Protein 1GUU (pdb70)

Sequence (50 aa):
KTRWTREEDEKLKKLVEQNGTDDWKVIANYLPNRTDVQCQHRWQKVLNPE

GO terms:
  GO:0000978 RNA polymerase II cis-regulatory region sequence-specific DNA binding (F, IDA)
  GO:0001228 DNA-binding transcription activator activity, RNA polymerase II-specific (F, IDA)
  GO:0045944 positive regulation of transcription by RNA polymerase II (P, IDA)
  GO:0071987 WD40-repeat domain binding (F, IDA)
  GO:0005634 nucleus (C, IDA)
  GO:0005829 cytosol (C, IDA)
  GO:0003677 DNA binding (F, IDA)
  GO:0003700 DNA-binding transcription factor activity (F, IDA)
  GO:1990830 cellular response to leukemia inhibitory factor (P, IEP)
  GO:0006355 regulation of DNA-templated transcription (P, IDA)
  GO:0071354 cellular response to interleukin-6 (P, IDA)
  GO:0045944 positive regulation of transcription by RNA polymerase II (P, IGI)
  GO:0001701 in utero embryonic development (P, IMP)
  GO:0003700 DNA-binding transcription factor activity (F, IMP)
  GO:0010468 regulation of gene expression (P, IMP)
  GO:0017145 stem cell division (P, IMP)
  GO:0030099 myeloid cell differentiation (P, IMP)
  GO:0030183 B cell differentiation (P, IMP)
  GO:0048536 spleen development (P, IMP)
  GO:0048538 thymus development (P, IMP)

Solvent-accessible surface area: 4092 Å² total; per-residue (Å²): 250,73,191,48,57,201,114,30,15,77,93,0,93,117,25,10,143,147,82,32,53,152,71,35,141,59,0,13,110,129,3,105,137,16,75,37,80,68,0,62,91,60,60,92,88,42,106,110,115,182

Radius of gyration: 9.76 Å; Cα contacts (8 Å, |Δi|>4): 33; chains: 1; bounding box: 19×18×24 Å

B-factor: mean 22.94, std 11.64, range [7.29, 65.63]

Nearest PDB structures (foldseek):
  1guu-assembly1_A  TM=1.020E+00  e=3.633E-08  Mus musculus
  1gvd-assembly1_A  TM=8.796E-01  e=1.499E-03  Mus musculus
  3zqc-assembly3_G  TM=8.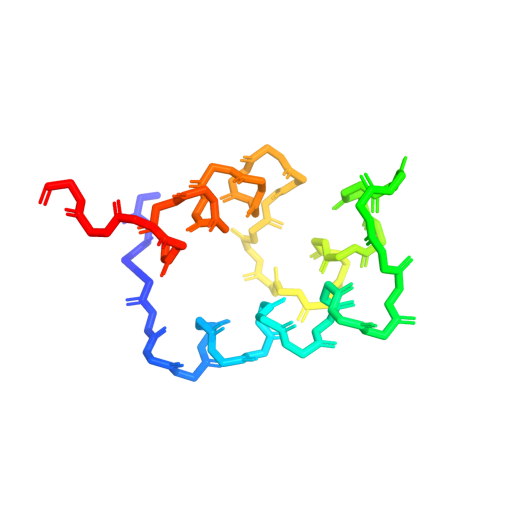446E-01  e=1.814E-03  Trichomonas vaginalis
  7dvq-assembly1_L  TM=9.135E-01  e=1.011E-02  Homo sapiens
  8ch6-assembly1_P  TM=9.066E-01  e=1.148E-02  Homo sapiens

InterPro domains:
  IPR001005 SANT/Myb domain [PF00249] (40-86)
  IPR001005 SANT/Myb domain [PF00249] (92-138)
  IPR001005 SANT/Myb domain [PF00249] (144-187)
  IPR001005 SANT/Myb domain [PS50090] (35-86)
  IPR001005 SANT/Myb domain [PS50090] (87-138)
  IPR001005 SANT/Myb domain [PS50090] (139-189)
  IPR001005 SANT/Myb domain [SM00717] (39-88)
  IPR001005 SANT/Myb domain [SM00717] (91-140)
  IPR001005 SANT/Myb domain [SM00717] (143-191)
  IPR001005 SANT/Myb domain [cd00167] (42-86)
  IPR001005 SANT/Myb domain [cd00167] (94-138)
  IPR001005 SANT/Myb domain [cd00167] (146-186)
  IPR009057 Homedomain-like superfamily [SSF46689] (42-96)
  IPR009057 Homedomain-like superfamily [SSF46689] (89-185)
  IPR012642 Transcription regulator Wos2-domain [PF07988] (268-313)
  IPR015395 C-myb, C-terminal [PF09316] (398-552)
  IPR017930 Myb domain [PS51294] (35-86)
  IPR017930 Myb domain [PS51294] (87-142)
  IPR017930 Myb domain [PS51294] (143-193)
  IPR050560 Transcription factors Myb-like [PTHR45614] (92-251)

Structure (mmCIF, N/CA/C/O backbone):
data_1GUU
#
_entry.id   1GUU
#
_cell.length_a   26.273
_cell.length_b   35.303
_cell.length_c   24.039
_cell.angle_alpha   90.00
_cell.angle_beta   93.37
_cell.angle_gamma   90.00
#
_symmetry.space_group_name_H-M   'P 1 21 1'
#
loop_
_entity.id
_entity.type
_entity.pdbx_description
1 polymer 'MYB PROTO-ONCOGENE PROTEIN'
2 non-polymer 'SODIUM ION'
3 water water
#
loop_
_atom_site.group_PDB
_atom_site.id
_atom_site.type_symbol
_atom_site.label_atom_id
_atom_site.label_alt_id
_atom_site.label_comp_id
_atom_site.label_asym_id
_atom_site.label_entity_id
_atom_site.label_seq_id
_atom_site.pdbx_PDB_ins_code
_atom_site.Cartn_x
_atom_site.Cartn_y
_atom_site.Cartn_z
_atom_site.occupancy
_atom_site.B_iso_or_equiv
_atom_site.auth_seq_id
_atom_site.auth_comp_id
_atom_site.auth_asym_id
_atom_site.auth_atom_id
_atom_site.pdbx_PDB_model_num
ATOM 1 N N . LYS A 1 3 ? 27.714 15.214 24.449 1.00 39.95 40 LYS A N 1
ATOM 2 C CA . LYS A 1 3 ? 26.660 15.118 25.498 1.00 38.21 40 LYS A CA 1
ATOM 3 C C . LYS A 1 3 ? 25.694 16.291 25.431 1.00 35.33 40 LYS A C 1
ATOM 4 O O . LYS A 1 3 ? 25.144 16.719 26.447 1.00 35.94 40 LYS A O 1
ATOM 10 N N . THR A 1 4 ? 25.489 16.808 24.224 1.00 30.87 41 THR A N 1
ATOM 11 C CA . THR A 1 4 ? 24.588 17.932 24.022 1.00 27.01 41 THR A CA 1
ATOM 12 C C . THR A 1 4 ? 23.166 17.429 23.797 1.00 22.93 41 THR A C 1
ATOM 13 O O . THR A 1 4 ? 22.933 16.511 23.013 1.00 22.90 41 THR A O 1
ATOM 17 N N . ARG A 1 5 ? 22.216 18.025 24.507 1.00 19.46 42 ARG A N 1
ATOM 18 C CA . ARG A 1 5 ? 20.821 17.628 24.386 1.00 17.28 42 ARG A CA 1
ATOM 19 C C . ARG A 1 5 ? 20.268 18.083 23.042 1.00 16.87 42 ARG A C 1
ATOM 20 O O . ARG A 1 5 ? 20.773 19.038 22.447 1.00 15.18 42 ARG A O 1
ATOM 28 N N . TRP A 1 6 ? 19.235 17.394 22.566 1.00 15.84 43 TRP A N 1
ATOM 29 C CA . TRP A 1 6 ? 18.616 17.741 21.290 1.00 17.75 43 TRP A CA 1
ATOM 30 C C . TRP A 1 6 ? 17.529 18.790 21.459 1.00 19.34 43 TRP A C 1
ATOM 31 O O . TRP A 1 6 ? 16.704 18.701 22.371 1.00 21.08 43 TRP A O 1
ATOM 42 N N . THR A 1 7 ? 17.531 19.782 20.572 1.00 18.32 44 THR A N 1
ATOM 43 C CA . THR A 1 7 ? 16.538 20.850 20.612 1.00 19.12 44 THR A CA 1
ATOM 44 C C . THR A 1 7 ? 15.418 20.535 19.626 1.00 19.72 44 THR A C 1
ATOM 45 O O . THR A 1 7 ? 15.566 19.673 18.761 1.00 16.15 44 THR A O 1
ATOM 49 N N . ARG A 1 8 ? 14.297 21.234 19.758 1.00 20.13 45 ARG A N 1
ATOM 50 C CA . ARG A 1 8 ? 13.164 21.011 18.871 1.00 22.95 45 ARG A CA 1
ATOM 51 C C . ARG A 1 8 ? 13.540 21.416 17.450 1.00 23.61 45 ARG A C 1
ATOM 52 O O . ARG A 1 8 ? 13.135 20.774 16.481 1.00 22.69 45 ARG A O 1
ATOM 60 N N . GLU A 1 9 ? 14.326 22.480 17.332 1.00 22.05 46 GLU A N 1
ATOM 61 C CA . GLU A 1 9 ? 14.758 22.958 16.027 1.00 22.59 46 GLU A CA 1
ATOM 62 C C . GLU A 1 9 ? 15.624 21.904 15.348 1.00 19.97 46 GLU A C 1
ATOM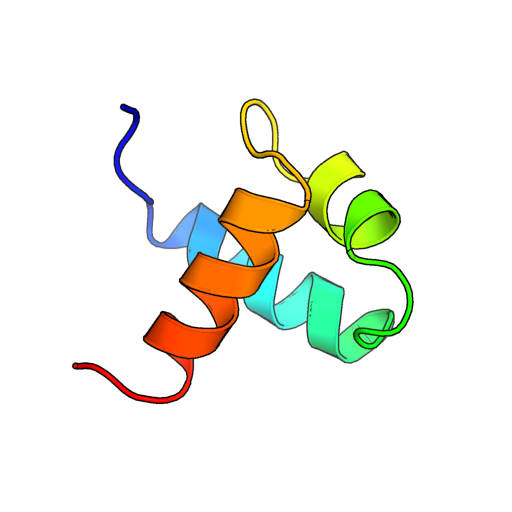 63 O O . GLU A 1 9 ? 15.514 21.684 14.140 1.00 17.59 46 GLU A O 1
ATOM 69 N N . GLU A 1 10 ? 16.484 21.248 16.124 1.00 17.56 47 GLU A N 1
ATOM 70 C CA . GLU A 1 10 ? 17.338 20.202 15.572 1.00 15.61 47 GLU A CA 1
ATOM 71 C C . GLU A 1 10 ? 16.495 19.024 15.100 1.00 16.05 47 GLU A C 1
ATOM 72 O O . GLU A 1 10 ? 16.738 18.468 14.033 1.00 14.84 47 GLU A O 1
ATOM 78 N N . ASP A 1 11 ? 15.507 18.641 15.901 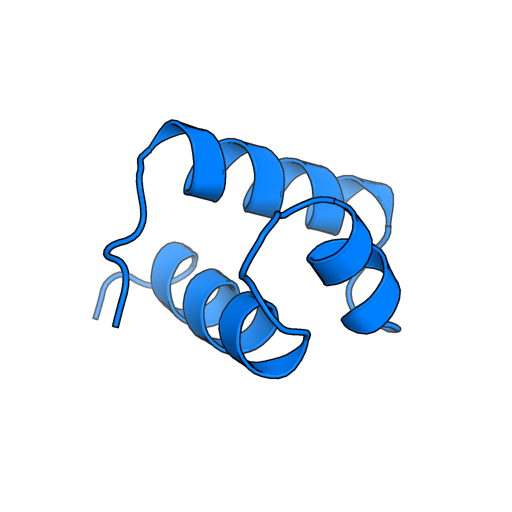1.00 14.02 48 ASP A N 1
ATOM 79 C CA . ASP A 1 11 ? 14.646 17.525 15.531 1.00 15.05 48 ASP A CA 1
ATOM 80 C C . ASP A 1 11 ? 13.903 17.820 14.239 1.00 13.23 48 ASP A C 1
ATOM 81 O O . ASP A 1 11 ? 13.755 16.948 13.388 1.00 15.93 48 ASP A O 1
ATOM 86 N N . GLU A 1 12 ? 13.430 19.053 14.094 1.00 15.03 49 GLU A N 1
ATOM 87 C CA . GLU A 1 12 ? 12.698 19.432 12.893 1.00 16.75 49 GLU A CA 1
ATOM 88 C C . GLU A 1 12 ? 13.624 19.408 11.681 1.00 18.46 49 GLU A C 1
ATOM 89 O O . GLU A 1 12 ? 13.258 18.891 10.624 1.00 16.78 49 GLU A O 1
ATOM 95 N N . LYS A 1 13 ? 14.821 19.970 11.831 1.00 16.28 50 LYS A N 1
ATOM 96 C CA . LYS A 1 13 ? 15.784 19.972 10.736 1.00 16.94 50 LYS A CA 1
ATO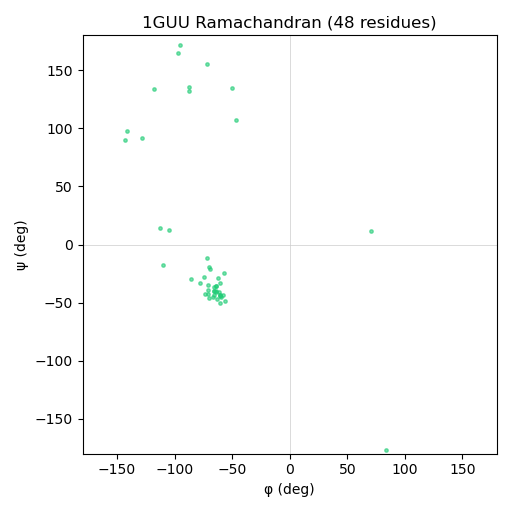M 97 C C . LYS A 1 13 ? 16.089 18.529 10.358 1.00 16.12 50 LYS A C 1
ATOM 98 O O . LYS A 1 13 ? 16.132 18.183 9.182 1.00 17.32 50 LYS A O 1
ATOM 104 N N . LEU A 1 14 ? 16.305 17.692 11.368 1.00 14.16 51 LEU A N 1
ATOM 105 C CA . LEU A 1 14 ? 16.611 16.282 11.144 1.00 12.64 51 LEU A CA 1
ATO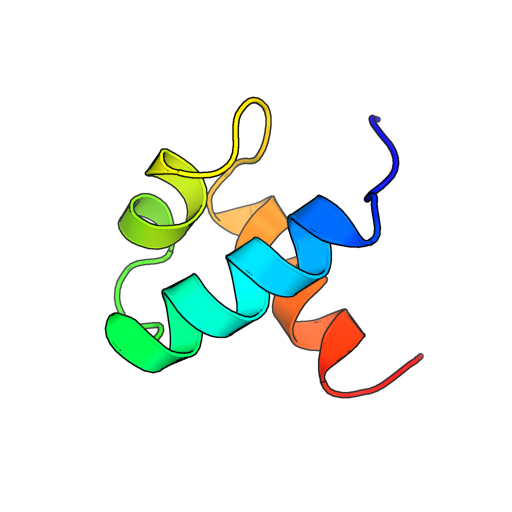M 106 C C . LEU A 1 14 ? 15.534 15.596 10.313 1.00 13.69 51 LEU A C 1
ATOM 107 O O . LEU A 1 14 ? 15.831 14.901 9.338 1.00 15.29 51 LEU A O 1
ATOM 112 N N . LYS A 1 15 ? 14.279 15.795 10.699 1.00 15.34 52 LYS A N 1
ATOM 113 C CA . LYS A 1 15 ? 13.158 15.187 9.989 1.00 15.80 52 LYS A CA 1
ATOM 114 C C . LYS A 1 15 ? 13.069 15.627 8.529 1.00 14.68 52 LYS A C 1
ATOM 115 O O . LYS A 1 15 ? 12.837 14.804 7.643 1.00 15.46 52 LYS A O 1
ATOM 121 N N . LYS A 1 16 ? 13.251 16.922 8.280 1.00 14.48 53 LYS A N 1
ATOM 122 C CA . LYS A 1 16 ? 13.175 17.451 6.922 1.00 16.92 53 LYS A CA 1
ATOM 123 C C . LYS A 1 16 ? 14.364 17.026 6.080 1.00 15.63 53 LYS A C 1
ATOM 124 O O . LYS A 1 16 ? 14.231 16.799 4.879 1.00 17.35 53 LYS A O 1
ATOM 130 N N . LEU A 1 17 ? 15.529 16.922 6.708 1.00 14.87 54 LEU A N 1
ATOM 131 C CA . LEU A 1 17 ? 16.726 16.497 5.996 1.00 13.58 54 LEU A CA 1
ATOM 132 C C . LEU A 1 17 ? 16.547 15.060 5.513 1.00 14.28 54 LEU A C 1
ATOM 133 O O . LEU A 1 17 ? 16.933 14.718 4.395 1.00 12.76 54 LEU A O 1
ATOM 138 N N . VAL A 1 18 ? 15.954 14.220 6.358 1.00 14.24 55 VAL A N 1
ATOM 139 C CA . VAL A 1 18 ? 15.731 12.824 6.002 1.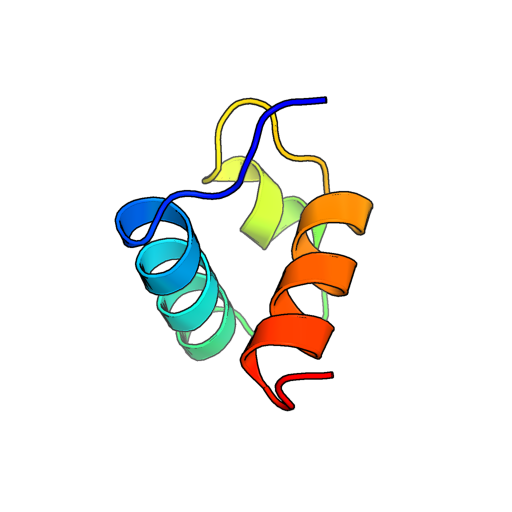00 14.93 55 VAL A CA 1
ATOM 140 C C . VAL A 1 18 ? 14.652 12.690 4.936 1.00 17.45 55 VAL A C 1
ATOM 141 O O . VAL A 1 18 ? 14.762 11.872 4.025 1.00 17.19 55 VAL A O 1
ATOM 145 N N . GLU A 1 19 ? 13.604 13.494 5.052 1.00 21.75 56 GLU A N 1
ATOM 146 C CA . GLU A 1 19 ? 12.520 13.432 4.084 1.00 24.98 56 GLU A CA 1
ATOM 147 C C . GLU A 1 19 ? 13.000 13.825 2.686 1.00 24.87 56 GLU A C 1
ATOM 148 O O . GLU A 1 19 ? 12.557 13.253 1.690 1.00 25.07 56 GLU A O 1
ATOM 154 N N . GLN A 1 20 ? 13.918 14.784 2.613 1.00 21.90 57 GLN A N 1
ATOM 155 C CA . GLN A 1 20 ? 14.430 15.252 1.327 1.00 21.92 57 GLN A CA 1
ATOM 156 C C . GLN A 1 20 ? 15.593 14.437 0.758 1.00 22.10 57 GLN A C 1
ATOM 157 O O . GLN A 1 20 ? 15.750 14.343 -0.458 1.00 21.85 57 GLN A O 1
ATOM 163 N N . ASN A 1 21 ? 16.402 13.842 1.630 1.00 16.96 58 ASN A N 1
ATOM 164 C CA . ASN A 1 21 ? 17.566 13.088 1.178 1.00 15.20 58 ASN A CA 1
ATOM 165 C C . ASN A 1 21 ? 17.503 11.582 1.352 1.00 15.08 58 ASN A C 1
ATOM 166 O O . ASN A 1 21 ? 18.271 10.852 0.726 1.00 17.85 58 ASN A O 1
ATOM 171 N N . GLY A 1 22 ? 16.595 11.111 2.196 1.00 14.89 59 GLY A N 1
ATOM 172 C CA . GLY A 1 22 ? 16.510 9.682 2.426 1.00 16.14 59 GLY A CA 1
ATOM 173 C C . GLY A 1 22 ? 17.529 9.286 3.477 1.00 20.00 59 GLY A C 1
ATOM 174 O O . GLY A 1 22 ? 18.239 10.147 4.009 1.00 18.36 59 GLY A O 1
ATOM 175 N N . THR A 1 23 ? 17.626 7.990 3.763 1.00 19.07 60 THR A N 1
ATOM 176 C CA . THR A 1 23 ? 18.545 7.499 4.787 1.00 20.61 60 THR A CA 1
ATOM 177 C C . THR A 1 23 ? 19.728 6.655 4.307 1.00 19.36 60 THR A C 1
ATOM 178 O O . THR A 1 23 ? 20.382 5.998 5.118 1.00 19.86 60 THR A O 1
ATOM 182 N N . ASP A 1 24 ? 20.014 6.667 3.009 1.00 18.29 61 ASP A N 1
ATOM 183 C C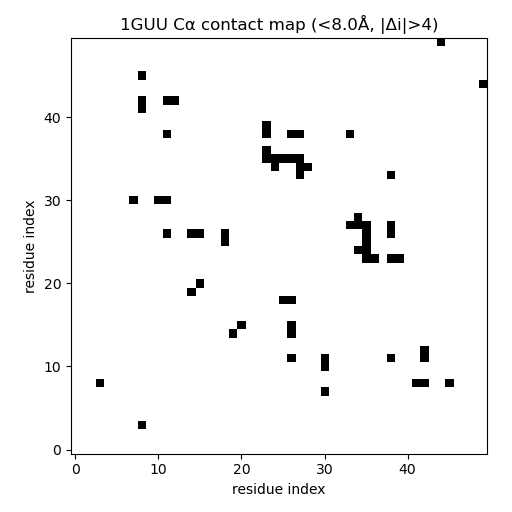A . ASP A 1 24 ? 21.131 5.879 2.490 1.00 20.37 61 ASP A CA 1
ATOM 184 C C . ASP A 1 24 ? 22.499 6.418 2.906 1.00 20.63 61 ASP A C 1
ATOM 185 O O . ASP A 1 24 ? 23.497 5.696 2.862 1.00 21.78 61 ASP A O 1
ATOM 190 N N . ASP A 1 25 ? 22.551 7.682 3.308 1.00 18.94 62 ASP A N 1
ATOM 191 C CA . ASP A 1 25 ? 23.817 8.277 3.725 1.00 17.76 62 ASP A CA 1
ATOM 192 C C . ASP A 1 25 ? 23.590 9.199 4.916 1.00 16.61 62 ASP A C 1
ATOM 193 O O . ASP A 1 25 ? 23.187 10.348 4.746 1.00 13.66 62 ASP A O 1
ATOM 198 N N . TRP A 1 26 ? 23.845 8.699 6.121 1.00 13.86 63 TRP A N 1
ATOM 199 C CA . TRP A 1 26 ? 23.656 9.517 7.311 1.00 11.96 63 TRP A CA 1
ATOM 200 C C . TRP A 1 26 ? 24.708 10.604 7.448 1.00 12.35 63 TRP A C 1
ATOM 201 O O . TRP A 1 26 ? 24.567 11.514 8.269 1.00 11.67 63 TRP A O 1
ATOM 212 N N . LYS A 1 27 ? 25.763 10.517 6.647 1.00 11.41 64 LYS A N 1
ATOM 213 C CA . LYS A 1 27 ? 26.800 11.541 6.695 1.00 14.72 64 LYS A CA 1
ATOM 214 C C . LYS A 1 27 ? 26.292 12.807 6.013 1.00 15.32 64 LYS A C 1
ATOM 215 O O . LYS A 1 27 ? 26.722 13.911 6.342 1.00 14.26 64 LYS A O 1
ATOM 221 N N . VAL A 1 28 ? 25.374 12.647 5.063 1.00 15.28 65 VAL A N 1
ATOM 222 C CA . VAL A 1 28 ? 24.796 13.803 4.380 1.00 14.31 65 VAL A CA 1
ATOM 223 C C . VAL A 1 28 ? 23.908 14.532 5.383 1.00 14.19 65 VAL A C 1
ATOM 224 O O . VAL A 1 28 ? 23.966 15.756 5.522 1.00 13.09 65 VAL A O 1
ATOM 228 N N . ILE A 1 29 ? 23.089 13.761 6.088 1.00 11.83 66 ILE A N 1
ATOM 229 C CA . ILE A 1 29 ? 22.187 14.313 7.089 1.00 10.15 66 ILE A CA 1
ATOM 230 C C . ILE A 1 29 ? 22.979 15.029 8.185 1.00 10.39 66 ILE A C 1
ATOM 231 O O . ILE A 1 29 ? 22.693 16.178 8.515 1.00 13.50 66 ILE A O 1
ATOM 237 N N . ALA A 1 30 ? 23.988 14.355 8.727 1.00 8.25 67 ALA A N 1
ATOM 238 C CA . ALA A 1 30 ? 24.812 14.925 9.795 1.00 10.11 67 ALA A CA 1
ATOM 239 C C . ALA A 1 30 ? 25.565 16.182 9.374 1.00 11.28 67 ALA A C 1
ATOM 240 O O . ALA A 1 30 ? 25.854 17.047 10.204 1.00 12.37 67 ALA A O 1
ATOM 242 N N . ASN A 1 31 ? 25.887 16.285 8.089 1.00 12.11 68 ASN A N 1
ATOM 243 C CA . ASN A 1 31 ? 26.619 17.442 7.585 1.00 11.83 68 ASN A CA 1
ATOM 244 C C . ASN A 1 31 ? 25.888 18.753 7.874 1.00 14.04 68 ASN A C 1
ATOM 245 O O . ASN A 1 31 ? 26.512 19.812 7.952 1.00 14.23 68 ASN A O 1
ATOM 250 N N . TYR A 1 32 ? 24.570 18.683 8.048 1.00 10.79 69 TYR A N 1
ATOM 251 C CA . TYR A 1 32 ? 23.779 19.885 8.289 1.00 12.87 69 TYR A CA 1
ATOM 252 C C . TYR A 1 32 ? 23.303 20.084 9.725 1.00 12.15 69 TYR A C 1
ATOM 253 O O . TYR A 1 32 ? 22.453 20.934 10.000 1.00 15.16 69 TYR A O 1
ATOM 262 N N . LEU A 1 33 ? 23.865 19.299 10.639 1.00 10.61 70 LEU A N 1
ATOM 263 C CA . LEU A 1 33 ? 23.541 19.399 12.052 1.00 11.33 70 LEU A CA 1
ATOM 264 C C . LEU A 1 33 ? 24.859 19.519 12.823 1.00 11.69 70 LEU A C 1
ATOM 265 O O . LEU A 1 33 ? 25.481 18.518 13.182 1.00 11.80 70 LEU A O 1
ATOM 270 N N . PRO A 1 34 ? 25.313 20.761 13.069 1.00 11.27 71 PRO A N 1
ATOM 271 C CA . PRO A 1 34 ? 26.565 21.005 13.794 1.00 13.05 71 PRO A CA 1
ATOM 272 C C . PRO A 1 34 ? 26.660 20.226 15.096 1.00 13.15 71 PRO A C 1
ATOM 273 O O . PRO A 1 34 ? 25.707 20.169 15.873 1.00 12.79 71 PRO A O 1
ATOM 277 N N . ASN A 1 35 ? 27.825 19.623 15.314 1.00 13.90 72 ASN A N 1
ATOM 278 C CA . ASN A 1 35 ? 28.100 18.831 16.508 1.00 16.78 72 ASN A CA 1
ATOM 279 C C . ASN A 1 35 ? 27.361 17.500 16.582 1.00 16.11 72 ASN A C 1
ATOM 280 O O . ASN A 1 35 ? 27.350 16.855 17.627 1.00 17.57 72 ASN A O 1
ATOM 285 N N . ARG A 1 36 ? 26.741 17.091 15.480 1.00 13.88 73 ARG A N 1
ATOM 286 C CA . ARG A 1 36 ? 26.039 15.809 15.443 1.00 12.77 73 ARG A CA 1
ATOM 287 C C . ARG A 1 36 ? 26.721 14.937 14.399 1.00 12.62 73 ARG A C 1
ATOM 288 O O . ARG A 1 36 ? 27.019 15.399 13.297 1.00 12.96 73 ARG A O 1
ATOM 296 N N . THR A 1 37 ? 26.976 13.683 14.750 1.00 12.35 74 THR A N 1
ATOM 297 C CA . THR A 1 37 ? 27.619 12.753 13.832 1.00 12.81 74 THR A CA 1
ATOM 298 C C . THR A 1 37 ? 26.557 11.939 13.110 1.00 13.70 74 THR A C 1
ATOM 299 O O . THR A 1 37 ? 25.374 11.998 13.456 1.00 12.18 74 THR A O 1
ATOM 303 N N . ASP A 1 38 ? 26.984 11.166 12.117 1.00 13.08 75 ASP A N 1
ATOM 304 C CA . ASP A 1 38 ? 26.053 10.335 11.365 1.00 12.96 75 ASP A CA 1
ATOM 305 C C . ASP A 1 38 ? 25.301 9.378 12.287 1.00 15.25 75 ASP A C 1
ATOM 306 O O . ASP A 1 38 ? 24.085 9.223 12.165 1.00 15.34 75 ASP A O 1
ATOM 311 N N . VAL A 1 39 ? 26.013 8.755 13.223 1.00 13.19 76 VAL A N 1
ATOM 312 C CA . VAL A 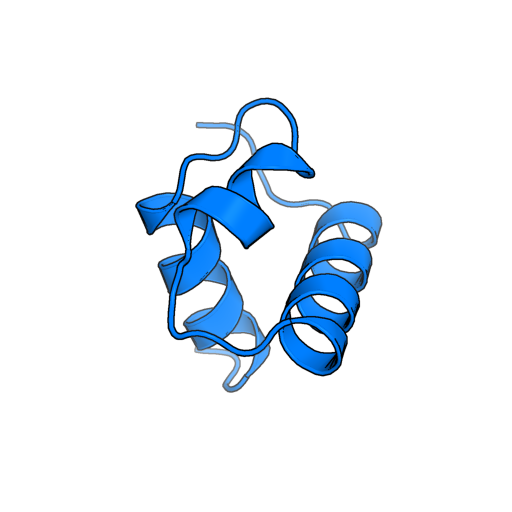1 39 ? 25.380 7.823 14.157 1.00 15.13 76 VAL A CA 1
ATOM 313 C C . VAL A 1 39 ? 24.400 8.527 15.096 1.00 13.94 76 VAL A C 1
ATOM 314 O O . VAL A 1 39 ? 23.327 8.004 15.390 1.00 11.66 76 VAL A O 1
ATOM 318 N N . GLN A 1 40 ? 24.767 9.712 15.573 1.00 13.40 77 GLN A N 1
ATOM 319 C CA . GLN A 1 40 ? 23.887 10.451 16.471 1.00 12.32 77 GLN A CA 1
ATOM 320 C C . GLN A 1 40 ? 22.605 10.842 15.751 1.00 12.47 77 GLN A C 1
ATOM 321 O O . GLN A 1 40 ? 21.525 10.849 16.344 1.00 13.44 77 GLN A O 1
ATOM 327 N N . CYS A 1 41 ? 22.721 11.156 14.464 1.00 11.98 78 CYS A N 1
ATOM 328 C CA . CYS A 1 41 ? 21.553 11.535 13.684 1.00 11.80 78 CYS A CA 1
ATOM 329 C C . CYS A 1 41 ? 20.646 10.338 13.431 1.00 10.18 78 CYS A C 1
ATOM 330 O O . CYS A 1 41 ? 19.428 10.452 13.544 1.00 10.76 78 CYS A O 1
ATOM 333 N N . GLN A 1 42 ? 21.226 9.188 13.097 1.00 9.74 79 GLN A N 1
ATOM 334 C CA . GLN A 1 42 ? 20.401 8.007 12.865 1.00 9.23 79 GLN A CA 1
ATOM 335 C C . GLN A 1 42 ? 19.672 7.626 14.151 1.00 12.88 79 GLN A C 1
ATOM 336 O O . GLN A 1 42 ? 18.469 7.365 14.139 1.00 13.55 79 GLN A O 1
ATOM 342 N N . HIS A 1 43 ? 20.398 7.595 15.264 1.00 12.20 80 HIS A N 1
ATOM 343 C CA . HIS A 1 43 ? 19.781 7.237 16.538 1.00 12.60 80 HIS A CA 1
ATOM 344 C C . HIS A 1 43 ? 18.654 8.188 16.939 1.00 12.77 80 HIS A C 1
ATOM 345 O O . HIS A 1 43 ? 17.602 7.748 17.395 1.00 15.28 80 HIS A O 1
ATOM 352 N N . ARG A 1 44 ? 18.864 9.489 16.767 1.00 11.26 81 ARG A N 1
ATOM 353 C CA . ARG A 1 44 ? 17.836 10.464 17.123 1.00 10.29 81 ARG A CA 1
ATOM 354 C C . ARG A 1 44 ? 16.612 10.302 16.230 1.00 12.36 81 ARG A C 1
ATOM 355 O O . ARG A 1 44 ? 15.472 10.392 16.690 1.00 14.56 81 ARG A O 1
ATOM 363 N N . TRP A 1 45 ? 16.853 10.057 14.948 1.00 11.34 82 TRP A N 1
ATOM 364 C CA . TRP A 1 45 ? 15.767 9.884 14.005 1.00 13.08 82 TRP A CA 1
ATOM 365 C C . TRP A 1 45 ? 14.897 8.698 14.418 1.00 15.12 82 TRP A C 1
ATOM 366 O O . TRP A 1 45 ? 13.671 8.783 14.393 1.00 15.22 82 TRP A O 1
ATOM 377 N N . GLN A 1 46 ? 15.533 7.594 14.796 1.00 14.72 83 GLN A N 1
ATOM 378 C CA . GLN A 1 46 ? 14.796 6.408 15.224 1.00 18.47 83 GLN A CA 1
ATOM 379 C C . GLN A 1 46 ? 13.943 6.717 16.454 1.00 19.20 83 GLN A C 1
ATOM 380 O O . GLN A 1 46 ? 12.857 6.162 16.618 1.00 23.38 83 GLN A O 1
ATOM 386 N N . LYS A 1 47 ? 14.440 7.605 17.310 1.00 21.30 84 LYS A N 1
ATOM 387 C CA . LYS A 1 47 ? 13.730 7.992 18.529 1.00 24.12 84 LYS A CA 1
ATOM 388 C C . LYS A 1 47 ? 12.530 8.889 18.254 1.00 26.95 84 LYS A C 1
ATOM 389 O O . LYS A 1 47 ? 11.467 8.715 18.852 1.00 28.45 84 LYS A O 1
ATOM 395 N N . VAL A 1 48 ? 12.704 9.854 17.357 1.00 24.52 85 VAL A N 1
ATOM 396 C CA . VAL A 1 48 ? 11.633 10.782 17.025 1.00 27.28 85 VAL A CA 1
ATOM 397 C C . VAL A 1 48 ? 10.501 10.099 16.264 1.00 29.54 85 VAL A C 1
ATOM 398 O O . VAL A 1 48 ? 9.377 10.598 16.233 1.00 30.41 85 VAL A O 1
ATOM 402 N N . LEU A 1 49 ? 10.800 8.959 15.651 1.00 30.05 86 LEU A N 1
ATOM 403 C CA . LEU A 1 49 ? 9.791 8.211 14.911 1.00 32.19 86 LEU A CA 1
ATOM 404 C C . LEU A 1 49 ? 8.899 7.437 15.876 1.00 33.64 86 LEU A C 1
ATOM 405 O O . LEU A 1 49 ? 7.711 7.246 15.620 1.00 33.48 86 LEU A O 1
ATOM 410 N N . ASN A 1 50 ? 9.479 6.994 16.986 1.00 35.31 87 ASN A N 1
ATOM 411 C CA . ASN A 1 50 ? 8.732 6.230 17.978 1.00 40.08 87 ASN A CA 1
ATOM 412 C C . ASN A 1 50 ? 9.173 6.587 19.394 1.00 42.86 87 ASN A C 1
ATOM 413 O O . ASN A 1 50 ? 10.087 5.972 19.944 1.00 43.06 87 ASN A O 1
ATOM 418 N N . PRO A 1 51 ? 8.525 7.593 20.003 1.00 45.91 88 PRO A N 1
ATOM 419 C CA . PRO A 1 51 ? 8.857 8.028 21.363 1.00 49.35 88 PRO A CA 1
ATOM 420 C C . PRO A 1 51 ? 8.992 6.850 22.327 1.00 51.81 88 PRO A C 1
ATOM 421 O O . PRO A 1 51 ? 7.998 6.235 22.715 1.00 51.99 88 PRO A O 1
ATOM 425 N N . GLU A 1 52 ? 10.228 6.543 22.707 1.00 53.75 89 GLU A N 1
ATOM 426 C CA . GLU A 1 52 ? 10.507 5.439 23.619 1.00 56.94 89 GLU A CA 1
ATOM 427 C C . GLU A 1 52 ? 9.811 5.609 24.965 1.00 57.29 89 GLU A C 1
ATOM 428 O O . GLU A 1 52 ? 9.153 6.652 25.168 1.00 57.41 89 GLU A O 1
#

Secondary structure (DSSP, 8-state):
-PPPPHHHHHHHHHHHHHH-SS-HHHHHHTSTT--HHHHHHHHHHHHS--

Organism: Mus musculus (NCBI:txid10090)

CATH classification: 1.10.10.60

Foldseek 3Di:
DDDDDPVNLVLLVVLCVVPNLPDLQSSVVPPPPAHSVNSVVVNVCVVPPD